Protein AF-A0A1Y4CT08-F1 (afdb_monomer)

Nearest PDB structures (foldseek):
  6r0y-assembly1_T  TM=4.464E-01  e=2.582E+00  Thermus thermophilus HB8

Sequence (104 aa):
MSFFDILKVQKEGLEGLASVGTIGLHMVSGPLVGVVIGYFLDRWLETSPWFKLIFLFIGIGAGFLNVYMDSKILIARMNRDRKLSRSNEAVPEEEQTSHHADPK

Secondary structure (DSSP, 8-state):
--HHHHHHHHHHHHHHHHHHHHHHHHHHHHHHHHHHHHHHHHHHH--TTHHHHHHHHHHHHHHHHHHHHHHHHHHHHHHHHHHHHHHHHSS-THHHHTT-----

Mean predicted aligned error: 14.62 Å

pLDDT: mean 75.08, std 9.56, range [48.28, 90.5]

Radius of gyration: 27.39 Å; Cα contacts (8 Å, |Δi|>4): 44; chains: 1; bounding box: 65×45×66 Å

Solvent-accessible surface area (backbone atoms only — not comparable to full-atom values): 5804 Å² total; per-residue (Å²): 134,59,76,68,58,62,58,52,57,48,51,62,52,46,53,54,49,49,54,54,48,51,56,51,44,64,54,45,48,39,32,50,52,23,39,54,52,15,49,55,50,27,69,73,66,68,46,71,71,56,47,31,52,54,27,35,54,49,9,46,51,48,21,52,51,51,54,52,50,57,52,48,58,53,57,58,46,63,56,50,54,55,50,51,56,49,54,64,66,69,54,68,76,69,79,71,60,72,83,73,72,82,90,134

Structure (mmCIF, N/CA/C/O backbone):
data_AF-A0A1Y4CT08-F1
#
_entry.id   AF-A0A1Y4CT08-F1
#
loop_
_atom_site.group_PDB
_atom_site.id
_atom_site.type_symbol
_atom_site.label_atom_id
_atom_site.label_alt_id
_atom_site.label_comp_id
_atom_site.label_asym_id
_atom_site.label_entity_id
_atom_site.label_seq_id
_atom_site.pdbx_PDB_ins_code
_atom_site.Cartn_x
_atom_site.Cartn_y
_atom_site.Cartn_z
_atom_site.occupancy
_atom_site.B_iso_or_equiv
_atom_site.auth_seq_id
_atom_site.auth_comp_id
_atom_site.auth_asym_id
_atom_site.auth_atom_id
_atom_site.pdbx_PDB_model_num
ATOM 1 N N . MET A 1 1 ? -10.621 13.614 -39.865 1.00 59.50 1 MET A N 1
ATOM 2 C CA . MET A 1 1 ? -10.200 12.702 -38.781 1.00 59.50 1 MET A CA 1
ATOM 3 C C . MET A 1 1 ? -11.383 11.821 -38.440 1.00 59.50 1 MET A C 1
ATOM 5 O O . MET A 1 1 ? -12.463 12.366 -38.233 1.00 59.50 1 MET A O 1
ATOM 9 N N . SER A 1 2 ? -11.224 10.498 -38.501 1.00 75.00 2 SER A N 1
ATOM 10 C CA . SER A 1 2 ? -12.325 9.567 -38.253 1.00 75.00 2 SER A CA 1
ATOM 11 C C . SER A 1 2 ? -12.633 9.536 -36.758 1.00 75.00 2 SER A C 1
ATOM 13 O O . SER A 1 2 ? -11.721 9.491 -35.938 1.00 75.00 2 SER A O 1
ATOM 15 N N . PHE A 1 3 ? -13.914 9.528 -36.384 1.00 71.56 3 PHE A N 1
ATOM 16 C CA . PHE A 1 3 ? -14.346 9.344 -34.990 1.00 71.56 3 PHE A CA 1
ATOM 17 C C . PHE A 1 3 ? -13.741 8.072 -34.366 1.00 71.56 3 PHE A C 1
ATOM 19 O O . PHE A 1 3 ? -13.416 8.032 -33.180 1.00 71.56 3 PHE A O 1
ATOM 26 N N . PHE A 1 4 ? -13.506 7.054 -35.197 1.00 72.75 4 PHE A N 1
ATOM 27 C CA . PHE A 1 4 ? -12.873 5.803 -34.797 1.00 72.75 4 PHE A CA 1
ATOM 28 C C . PHE A 1 4 ? -11.370 5.932 -34.486 1.00 72.75 4 PHE A C 1
ATOM 30 O O . PHE A 1 4 ? -10.864 5.134 -33.698 1.00 72.75 4 PHE A O 1
ATOM 37 N N . ASP A 1 5 ? -10.672 6.950 -35.005 1.00 68.62 5 ASP A N 1
ATOM 38 C CA . ASP A 1 5 ? -9.254 7.198 -34.690 1.00 68.62 5 ASP A CA 1
ATOM 39 C C . ASP A 1 5 ? -9.092 7.730 -33.253 1.00 68.62 5 ASP A C 1
ATOM 41 O O . ASP A 1 5 ? -8.159 7.359 -32.543 1.00 68.62 5 ASP A O 1
ATOM 45 N N . ILE A 1 6 ? -10.059 8.523 -32.777 1.00 65.94 6 ILE A N 1
ATOM 46 C CA . ILE A 1 6 ? -10.078 9.099 -31.419 1.00 65.94 6 ILE A CA 1
ATOM 47 C C . ILE A 1 6 ? -10.318 8.007 -30.360 1.00 65.94 6 ILE A C 1
ATOM 49 O O . ILE A 1 6 ? -9.723 8.030 -29.283 1.00 65.94 6 ILE A O 1
ATOM 53 N N . LEU A 1 7 ? -11.150 7.006 -30.671 1.00 68.75 7 LEU A N 1
ATOM 54 C CA . LEU A 1 7 ? -11.424 5.881 -29.768 1.00 68.75 7 LEU A CA 1
ATOM 55 C C . LEU A 1 7 ? -10.248 4.899 -29.646 1.00 68.75 7 LEU A C 1
ATOM 57 O O . LEU A 1 7 ? -10.111 4.237 -28.618 1.00 68.75 7 LEU A O 1
ATOM 61 N N . LYS A 1 8 ? -9.394 4.792 -30.671 1.00 61.88 8 LYS A N 1
ATOM 62 C CA . LYS A 1 8 ? -8.236 3.887 -30.656 1.00 61.88 8 LYS A CA 1
ATOM 63 C C . LYS A 1 8 ? -7.090 4.442 -29.802 1.00 61.88 8 LYS A C 1
ATOM 65 O O . LYS A 1 8 ? -6.510 3.690 -29.026 1.00 61.88 8 LYS A O 1
ATOM 70 N N . VAL A 1 9 ? -6.878 5.762 -29.843 1.00 65.56 9 VAL A N 1
ATOM 71 C CA . VAL A 1 9 ? -5.940 6.494 -28.966 1.00 65.56 9 VAL A CA 1
ATOM 72 C C . VAL A 1 9 ? -6.282 6.317 -27.478 1.00 65.56 9 VAL A C 1
ATOM 74 O O . VAL A 1 9 ? -5.390 6.185 -26.645 1.00 65.56 9 VAL A O 1
ATOM 77 N N . GLN A 1 10 ? -7.572 6.231 -27.131 1.00 64.69 10 GLN A N 1
ATOM 78 C CA . GLN A 1 10 ? -8.001 5.985 -25.749 1.00 64.69 10 GLN A CA 1
ATOM 79 C C . GLN A 1 10 ? -7.631 4.589 -25.238 1.00 64.69 10 GLN A C 1
ATOM 81 O O . GLN A 1 10 ? -7.368 4.460 -24.049 1.00 64.69 10 GLN A O 1
ATOM 86 N N . LYS A 1 11 ? -7.595 3.546 -26.082 1.00 64.06 11 LYS A N 1
ATOM 87 C CA . LYS A 1 11 ? -7.261 2.180 -25.633 1.00 64.06 11 LYS A CA 1
ATOM 88 C C . LYS A 1 11 ? -5.803 2.049 -25.194 1.00 64.06 11 LYS A C 1
ATOM 90 O O . LYS A 1 11 ? -5.553 1.448 -24.158 1.00 64.06 11 LYS A O 1
ATOM 95 N N . GLU A 1 12 ? -4.876 2.671 -25.917 1.00 67.94 12 GLU A N 1
ATOM 96 C CA . GLU A 1 12 ? -3.454 2.697 -25.541 1.00 67.94 12 GLU A CA 1
ATOM 97 C C . GLU A 1 12 ? -3.235 3.493 -24.243 1.00 67.94 12 GLU A C 1
ATOM 99 O O . GLU A 1 12 ? -2.502 3.059 -23.352 1.00 67.94 12 GLU A O 1
ATOM 104 N N . GLY A 1 13 ? -3.951 4.613 -24.072 1.00 73.94 13 GLY A N 1
ATOM 105 C CA . GLY A 1 13 ? -3.983 5.339 -22.799 1.00 73.94 13 GLY A CA 1
ATOM 106 C C . GLY A 1 13 ? -4.586 4.511 -21.656 1.00 73.94 13 GLY A C 1
ATOM 107 O O . GLY A 1 13 ? -4.083 4.545 -20.534 1.00 73.94 13 GLY A O 1
ATOM 108 N N . LEU A 1 14 ? -5.633 3.727 -21.933 1.00 81.31 14 LEU A N 1
ATO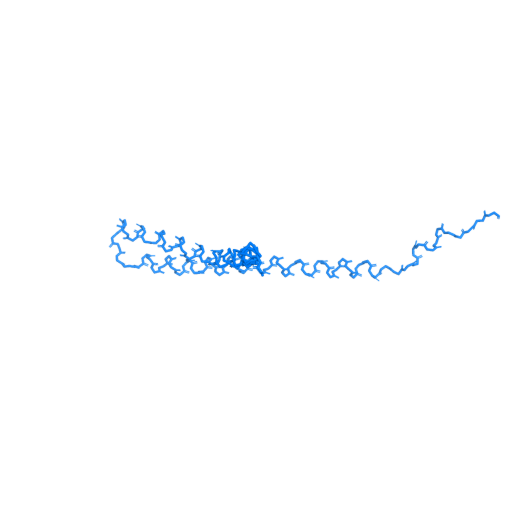M 109 C CA . LEU A 1 14 ? -6.318 2.893 -20.943 1.00 81.31 14 LEU A CA 1
ATOM 110 C C . LEU A 1 14 ? -5.452 1.727 -20.460 1.00 81.31 14 LEU A C 1
ATOM 112 O O . LEU A 1 14 ? -5.504 1.397 -19.281 1.00 81.31 14 LEU A O 1
ATOM 116 N N . GLU A 1 15 ? -4.651 1.120 -21.337 1.00 81.06 15 GLU A N 1
ATOM 117 C CA . GLU A 1 15 ? -3.725 0.040 -20.974 1.00 81.06 15 GLU A CA 1
ATOM 118 C C . GLU A 1 15 ? -2.625 0.540 -20.027 1.00 81.06 15 GLU A C 1
ATOM 120 O O . GLU A 1 15 ? -2.360 -0.085 -18.995 1.00 81.06 15 GLU A O 1
ATOM 125 N N . GLY A 1 16 ? -2.052 1.717 -20.303 1.00 81.56 16 GLY A N 1
ATOM 126 C CA . GLY A 1 16 ? -1.099 2.368 -19.400 1.00 81.56 16 GLY A CA 1
ATOM 127 C C . GLY A 1 16 ? -1.725 2.735 -18.049 1.00 81.56 16 GLY A C 1
ATOM 128 O O . GLY A 1 16 ? -1.150 2.453 -16.995 1.00 81.56 16 GLY A O 1
ATOM 129 N N . LEU A 1 17 ? -2.938 3.297 -18.063 1.00 86.62 17 LEU A N 1
ATOM 130 C CA . LEU A 1 17 ? -3.691 3.628 -16.848 1.00 86.62 17 LEU A CA 1
ATOM 131 C C . LEU A 1 17 ? -4.065 2.382 -16.035 1.00 86.62 17 LEU A C 1
ATOM 133 O O . LEU A 1 17 ? -3.957 2.400 -14.810 1.00 86.62 17 LEU A O 1
ATOM 137 N N . ALA A 1 18 ? -4.457 1.292 -16.697 1.00 87.31 18 ALA A N 1
ATOM 138 C CA . ALA A 1 18 ? -4.759 0.021 -16.050 1.00 87.31 18 ALA A CA 1
ATOM 139 C C . ALA A 1 18 ? -3.508 -0.564 -15.385 1.00 87.31 18 ALA A C 1
ATOM 141 O O . ALA A 1 18 ? -3.563 -0.969 -14.224 1.00 87.31 18 ALA A O 1
ATOM 142 N N . SER A 1 19 ? -2.360 -0.537 -16.067 1.00 85.56 19 SER A N 1
ATOM 143 C CA . SER A 1 19 ? -1.091 -1.005 -15.501 1.00 85.56 19 SER A CA 1
ATOM 144 C C . SER A 1 19 ? -0.695 -0.210 -14.252 1.00 85.56 19 SER A C 1
ATOM 146 O O . SER A 1 19 ? -0.408 -0.796 -13.208 1.00 85.56 19 SER A O 1
ATOM 148 N N . VAL A 1 20 ? -0.725 1.125 -14.318 1.00 87.94 20 VAL A N 1
ATOM 149 C CA . VAL A 1 20 ? -0.390 1.990 -13.171 1.00 87.94 20 VAL A CA 1
ATOM 150 C C . VAL A 1 20 ? -1.398 1.816 -12.031 1.00 87.94 20 VAL A C 1
ATOM 152 O O . VAL A 1 20 ? -1.010 1.725 -10.865 1.00 87.94 20 VAL A O 1
ATOM 155 N N . GLY A 1 21 ? -2.687 1.696 -12.354 1.00 90.50 21 GLY A N 1
ATOM 156 C CA . GLY A 1 21 ? -3.741 1.441 -11.374 1.00 90.50 21 GLY A CA 1
ATOM 157 C C . GLY A 1 21 ? -3.562 0.108 -10.645 1.00 90.50 21 GLY A C 1
ATOM 158 O O . GLY A 1 21 ? -3.767 0.039 -9.435 1.00 90.50 21 GLY A O 1
ATOM 159 N N . THR A 1 22 ? -3.107 -0.932 -11.346 1.00 87.25 22 THR A N 1
ATOM 160 C CA . THR A 1 22 ? -2.858 -2.259 -10.758 1.00 87.25 22 THR A CA 1
ATOM 161 C C . THR A 1 22 ? -1.701 -2.219 -9.755 1.00 87.25 22 THR A C 1
ATOM 163 O O . THR A 1 22 ? -1.795 -2.797 -8.673 1.00 87.25 22 THR A O 1
ATOM 166 N N . ILE A 1 23 ? -0.641 -1.464 -10.062 1.00 83.50 23 ILE A N 1
ATOM 167 C CA . ILE A 1 23 ? 0.486 -1.232 -9.144 1.00 83.50 23 ILE A CA 1
ATOM 168 C C . ILE A 1 23 ? 0.016 -0.472 -7.892 1.00 83.50 23 ILE A C 1
ATOM 170 O O . ILE A 1 23 ? 0.351 -0.852 -6.769 1.00 83.50 23 ILE A O 1
ATOM 174 N N . GLY A 1 24 ? -0.817 0.561 -8.065 1.00 85.06 24 GLY A N 1
ATOM 175 C CA . GLY A 1 24 ? -1.432 1.275 -6.943 1.00 85.06 24 GLY A CA 1
ATOM 176 C C . GLY A 1 24 ? -2.312 0.366 -6.076 1.00 85.06 24 GLY A C 1
ATOM 177 O O . GLY A 1 24 ? -2.232 0.405 -4.849 1.00 85.06 24 GLY A O 1
ATOM 178 N N . LEU A 1 25 ? -3.098 -0.513 -6.702 1.00 89.19 25 LEU A N 1
ATOM 179 C CA . LEU A 1 25 ? -3.935 -1.501 -6.017 1.00 89.19 25 LEU A CA 1
ATOM 180 C C . LEU A 1 25 ? -3.112 -2.499 -5.199 1.00 89.19 25 LEU A C 1
ATOM 182 O O . LEU A 1 25 ? -3.485 -2.785 -4.063 1.00 89.19 25 LEU A O 1
ATOM 186 N N . HIS A 1 26 ? -1.982 -2.987 -5.715 1.00 81.62 26 HIS A N 1
ATOM 187 C CA . HIS A 1 26 ? -1.072 -3.840 -4.943 1.00 81.62 26 HIS A CA 1
ATOM 188 C C . HIS A 1 26 ? -0.618 -3.150 -3.652 1.00 81.62 26 HIS A C 1
ATOM 190 O O . HIS A 1 26 ? -0.644 -3.764 -2.584 1.00 81.62 26 HIS A O 1
ATOM 196 N N . MET A 1 27 ? -0.291 -1.859 -3.731 1.00 79.75 27 MET A N 1
ATOM 197 C CA . MET A 1 27 ? 0.170 -1.076 -2.587 1.00 79.75 27 MET A CA 1
ATOM 198 C C . MET A 1 27 ? -0.936 -0.822 -1.546 1.00 79.75 27 MET A C 1
ATOM 200 O O . MET A 1 27 ? -0.677 -0.832 -0.343 1.00 79.75 27 MET A O 1
ATOM 204 N N . VAL A 1 28 ? -2.177 -0.623 -2.001 1.00 85.62 28 VAL A N 1
ATOM 205 C CA . VAL A 1 28 ? -3.333 -0.305 -1.141 1.00 85.62 28 VAL A CA 1
ATOM 206 C C . VAL A 1 28 ? -4.039 -1.560 -0.606 1.00 85.62 28 VAL A C 1
ATOM 208 O O . VAL A 1 28 ? -4.673 -1.498 0.446 1.00 85.62 28 VAL A O 1
ATOM 211 N N . SER A 1 29 ? -3.902 -2.711 -1.271 1.00 86.19 29 SER A N 1
ATOM 212 C CA . SER A 1 29 ? -4.602 -3.955 -0.915 1.00 86.19 29 SER A CA 1
ATOM 213 C C . SER A 1 29 ? -4.326 -4.430 0.521 1.00 86.19 29 SER A C 1
ATOM 215 O O . SER A 1 29 ? -5.264 -4.777 1.236 1.00 86.19 29 SER A O 1
ATOM 217 N N . GLY A 1 30 ? -3.072 -4.384 0.983 1.00 83.25 30 GLY A N 1
ATOM 218 C CA . GLY A 1 30 ? -2.681 -4.805 2.337 1.00 83.25 30 GLY A CA 1
ATOM 219 C C . GLY A 1 30 ? -3.310 -3.955 3.452 1.00 83.25 30 GLY A C 1
ATOM 220 O O . GLY A 1 30 ? -4.009 -4.504 4.310 1.00 83.25 30 GLY A O 1
ATOM 221 N N . PRO A 1 31 ? -3.131 -2.619 3.435 1.00 85.00 31 PRO A N 1
ATOM 222 C CA . PRO A 1 31 ? -3.797 -1.722 4.376 1.00 85.00 31 PRO A CA 1
ATOM 223 C C . PRO A 1 31 ? -5.325 -1.836 4.334 1.00 85.00 31 PRO A C 1
ATOM 225 O O . PRO A 1 31 ? -5.961 -1.850 5.386 1.00 85.00 31 PRO A O 1
ATOM 228 N N . LEU A 1 32 ? -5.913 -1.969 3.138 1.00 88.62 32 LEU A N 1
ATOM 229 C CA . LEU A 1 32 ? -7.359 -2.107 2.965 1.00 88.62 32 LEU A CA 1
ATOM 230 C C . LEU A 1 32 ? -7.891 -3.357 3.680 1.00 88.62 32 LEU A C 1
ATOM 232 O O . LEU A 1 32 ? -8.843 -3.263 4.451 1.00 88.62 32 LEU A O 1
ATOM 236 N N . VAL A 1 33 ? -7.244 -4.510 3.484 1.00 87.44 33 VAL A N 1
ATOM 237 C CA . VAL A 1 33 ? -7.616 -5.766 4.154 1.00 87.44 33 VAL A CA 1
ATOM 238 C C . VAL A 1 33 ? -7.445 -5.651 5.672 1.00 87.44 33 VAL A C 1
ATOM 240 O O . VAL A 1 33 ? -8.336 -6.060 6.416 1.00 87.44 33 VAL A O 1
ATOM 243 N N . GLY A 1 34 ? -6.356 -5.036 6.147 1.00 85.25 34 GLY A N 1
ATOM 244 C CA . GLY A 1 34 ? -6.130 -4.801 7.577 1.00 85.25 34 GLY A CA 1
ATOM 245 C C . GLY A 1 34 ? -7.229 -3.954 8.227 1.00 85.25 34 GLY A C 1
ATOM 246 O O . GLY A 1 34 ? -7.732 -4.308 9.292 1.00 85.25 34 GLY A O 1
ATOM 247 N N . VAL A 1 35 ? -7.665 -2.882 7.560 1.00 84.00 35 VAL A N 1
ATOM 248 C CA . VAL A 1 35 ? -8.756 -2.017 8.040 1.00 84.00 35 VAL A CA 1
ATOM 249 C C . VAL A 1 35 ? -10.102 -2.738 8.020 1.00 84.00 35 VAL A C 1
ATOM 251 O O . VAL A 1 35 ? -10.857 -2.622 8.983 1.00 84.00 35 VAL A O 1
ATOM 254 N N . VAL A 1 36 ? -10.405 -3.501 6.965 1.00 88.50 36 VAL A N 1
ATOM 255 C CA . VAL A 1 36 ? -11.658 -4.271 6.863 1.00 88.50 36 VAL A CA 1
ATOM 256 C C . VAL A 1 36 ? -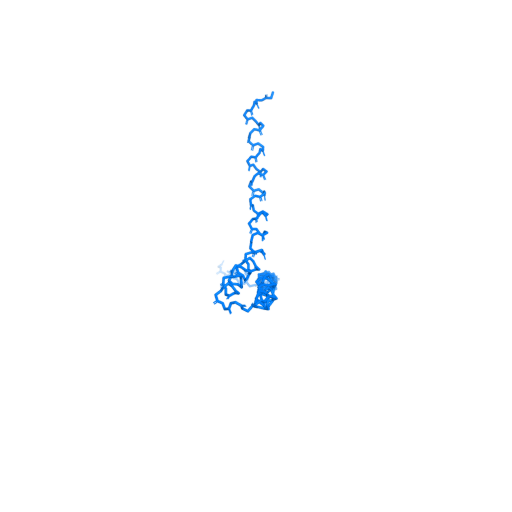11.751 -5.308 7.983 1.00 88.50 36 VAL A C 1
ATOM 258 O O . VAL A 1 36 ? -12.769 -5.372 8.674 1.00 88.50 36 VAL A O 1
ATOM 261 N N . ILE A 1 37 ? -10.679 -6.073 8.214 1.00 86.06 37 ILE A N 1
ATOM 262 C CA . ILE A 1 37 ? -10.619 -7.061 9.300 1.00 86.06 37 ILE A CA 1
ATOM 263 C C . ILE A 1 37 ? -10.707 -6.361 10.660 1.00 86.06 37 ILE A C 1
ATOM 265 O O . ILE A 1 37 ? -11.516 -6.755 11.499 1.00 86.06 37 ILE A O 1
ATOM 269 N N . GLY A 1 38 ? -9.933 -5.290 10.863 1.00 83.44 38 GLY A N 1
ATOM 270 C CA . GLY A 1 38 ? -9.945 -4.512 12.100 1.00 83.44 38 GLY A CA 1
ATOM 271 C C . GLY A 1 38 ? -11.325 -3.938 12.420 1.00 83.44 38 GLY A C 1
ATOM 272 O O . GLY A 1 38 ? -11.750 -3.984 13.569 1.00 83.44 38 GLY A O 1
ATOM 273 N N . TYR A 1 39 ? -12.062 -3.458 11.415 1.00 82.00 39 TYR A N 1
ATOM 274 C CA . TYR A 1 39 ? -13.427 -2.954 11.578 1.00 82.00 39 TYR A CA 1
ATOM 275 C C . TYR A 1 39 ? -14.409 -4.051 11.998 1.00 82.00 39 TYR A C 1
ATOM 277 O O . TYR A 1 39 ? -15.227 -3.830 12.893 1.00 82.00 39 TYR A O 1
ATOM 285 N N . PHE A 1 40 ? -14.323 -5.230 11.379 1.00 84.50 40 PHE A N 1
ATOM 286 C CA . PHE A 1 40 ? -15.206 -6.351 11.699 1.00 84.50 40 PHE A CA 1
ATOM 287 C C . PHE A 1 40 ? -14.966 -6.869 13.124 1.00 84.50 40 PHE A C 1
ATOM 289 O O . PHE A 1 40 ? -15.917 -7.141 13.854 1.00 84.50 40 PHE A O 1
ATOM 296 N N . LEU A 1 41 ? -13.698 -6.929 13.543 1.00 81.50 41 LEU A N 1
ATOM 297 C CA . LEU A 1 41 ? -13.307 -7.345 14.890 1.00 81.50 41 LEU A CA 1
ATOM 298 C C . LEU A 1 41 ? -13.758 -6.338 15.958 1.00 81.50 41 LEU A C 1
ATOM 300 O O . LEU A 1 41 ? -14.320 -6.732 16.974 1.00 81.50 41 LEU A O 1
ATOM 304 N N . ASP A 1 42 ? -13.588 -5.040 15.701 1.00 77.94 42 ASP A N 1
ATOM 305 C CA . ASP A 1 42 ? -14.023 -3.962 16.603 1.00 77.94 42 ASP A CA 1
ATOM 306 C C . ASP A 1 42 ? -15.549 -3.968 16.803 1.00 77.94 42 ASP A C 1
ATOM 308 O O . ASP A 1 42 ? -16.043 -3.727 17.903 1.00 77.94 42 ASP A O 1
ATOM 312 N N . ARG A 1 43 ? -16.307 -4.311 15.748 1.00 77.88 43 ARG A N 1
ATOM 313 C CA . ARG A 1 43 ? -17.769 -4.473 15.804 1.00 77.88 43 ARG A CA 1
ATOM 314 C C . ARG A 1 43 ? -18.187 -5.691 16.629 1.00 77.88 43 ARG A C 1
ATOM 316 O O . ARG A 1 43 ? -19.251 -5.653 17.236 1.00 77.88 43 ARG A O 1
ATOM 323 N N . TRP A 1 44 ? -17.384 -6.754 16.618 1.00 79.31 44 TRP A N 1
ATOM 324 C CA . TRP A 1 44 ? -17.707 -8.011 17.292 1.00 79.31 44 TRP A CA 1
ATOM 325 C C . TRP A 1 44 ? -17.316 -8.014 18.774 1.00 79.31 44 TRP A C 1
ATOM 327 O O . TRP A 1 44 ? -18.014 -8.623 19.577 1.00 79.31 44 TRP A O 1
ATOM 337 N N . LEU A 1 45 ? -16.239 -7.311 19.145 1.00 75.69 45 LEU A N 1
ATOM 338 C CA . LEU A 1 45 ? -15.763 -7.225 20.530 1.00 75.69 45 LEU A CA 1
ATOM 339 C C . LEU A 1 45 ? -16.289 -6.011 21.315 1.00 75.69 45 LEU A C 1
ATOM 341 O O . LEU A 1 45 ? -16.007 -5.921 22.506 1.00 75.69 45 LEU A O 1
ATOM 345 N N . GLU A 1 46 ? -16.986 -5.060 20.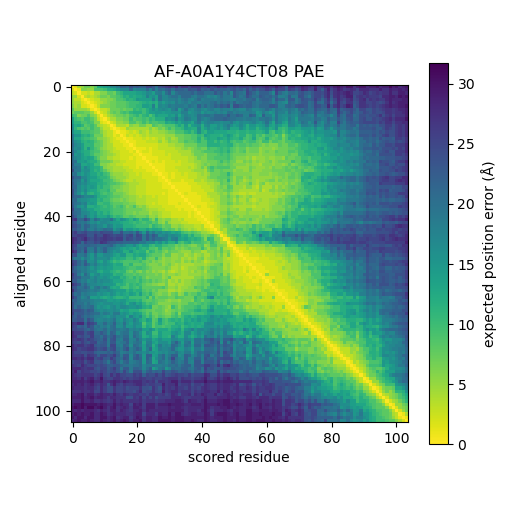676 1.00 69.12 46 GLU A N 1
ATOM 346 C CA . GLU A 1 46 ? -17.419 -3.772 21.272 1.00 69.12 46 GLU A CA 1
ATOM 347 C C . GLU A 1 46 ? -16.294 -2.967 21.959 1.00 69.12 46 GLU A C 1
ATOM 349 O O . GLU A 1 46 ? -16.528 -1.943 22.606 1.00 69.12 46 GLU A O 1
ATOM 354 N N . THR A 1 47 ? -15.038 -3.373 21.775 1.00 63.75 47 THR A N 1
ATOM 355 C CA . THR A 1 47 ? -13.860 -2.634 22.202 1.00 63.75 47 THR A CA 1
ATOM 356 C C . THR A 1 47 ? -13.718 -1.442 21.272 1.00 63.75 47 THR A C 1
ATOM 358 O O . THR A 1 47 ? -13.153 -1.565 20.195 1.00 63.75 47 THR A O 1
ATOM 361 N N . SER A 1 48 ? -14.270 -0.298 21.670 1.00 58.53 48 SER A N 1
ATOM 362 C CA . SER A 1 48 ? -14.087 1.003 21.009 1.00 58.53 48 SER A CA 1
ATOM 363 C C . SER A 1 48 ? -12.610 1.226 20.616 1.00 58.53 48 SER A C 1
ATOM 365 O O . SER A 1 48 ? -11.735 0.715 21.307 1.00 58.53 48 SER A O 1
ATOM 367 N N . PRO A 1 49 ? -12.285 2.083 19.630 1.00 72.31 49 PRO A N 1
ATOM 368 C CA . PRO A 1 49 ? -11.607 1.808 18.346 1.00 72.31 49 PRO A CA 1
ATOM 369 C C . PRO A 1 49 ? -10.140 1.297 18.394 1.00 72.31 49 PRO A C 1
ATOM 371 O O . PRO A 1 49 ? -9.370 1.506 17.451 1.00 72.31 49 PRO A O 1
ATOM 374 N N . TRP A 1 50 ? -9.711 0.660 19.480 1.00 77.19 50 TRP A N 1
ATOM 375 C CA . TRP A 1 50 ? -8.334 0.227 19.717 1.00 77.19 50 TRP A CA 1
ATOM 376 C C . TRP A 1 50 ? -7.886 -0.870 18.750 1.00 77.19 50 TRP A C 1
ATOM 378 O O . TRP A 1 50 ? -6.760 -0.828 18.249 1.00 77.19 50 TRP A O 1
ATOM 388 N N . PHE A 1 51 ? -8.767 -1.820 18.425 1.00 75.44 51 PHE A N 1
ATOM 389 C CA . PHE A 1 51 ? -8.424 -2.912 17.514 1.00 75.44 51 PHE A CA 1
ATOM 390 C C . PHE A 1 51 ? -8.266 -2.424 16.078 1.00 75.44 51 PHE A C 1
ATOM 392 O O . PHE A 1 51 ? -7.301 -2.805 15.418 1.00 75.44 51 PHE A O 1
ATOM 399 N N . LYS A 1 52 ? -9.134 -1.510 15.624 1.00 77.88 52 LYS A N 1
ATOM 400 C CA . LYS A 1 52 ? -8.959 -0.814 14.338 1.00 77.88 52 LYS A CA 1
ATOM 401 C C . LYS A 1 52 ? -7.608 -0.114 14.243 1.00 77.88 52 LYS A C 1
ATOM 403 O O . LYS A 1 52 ? -6.982 -0.184 13.194 1.00 77.88 52 LYS A O 1
ATOM 408 N N . LEU A 1 53 ? -7.150 0.535 15.315 1.00 83.19 53 LEU A N 1
ATOM 409 C CA . LEU A 1 53 ? -5.885 1.269 15.308 1.00 83.19 53 LEU A CA 1
ATOM 410 C C . LEU A 1 53 ? -4.678 0.324 15.213 1.00 83.19 53 LEU A C 1
ATOM 412 O O . LEU A 1 53 ? -3.798 0.532 14.383 1.00 83.19 53 LEU A O 1
ATOM 416 N N . ILE A 1 54 ? -4.665 -0.754 16.001 1.00 86.00 54 ILE A N 1
ATOM 417 C CA . ILE A 1 54 ? -3.601 -1.769 15.953 1.00 86.00 54 ILE A CA 1
ATOM 418 C C . ILE A 1 54 ? -3.574 -2.454 14.580 1.00 86.00 54 ILE A C 1
ATOM 420 O O . ILE A 1 54 ? -2.517 -2.543 13.955 1.00 86.00 54 ILE A O 1
ATOM 424 N N . PHE A 1 55 ? -4.731 -2.885 14.071 1.00 81.69 55 PHE A N 1
ATOM 425 C CA . PHE A 1 55 ? -4.826 -3.513 12.751 1.00 81.69 55 PHE A CA 1
ATOM 426 C C . PHE A 1 55 ? -4.510 -2.552 11.604 1.00 81.69 55 PHE A C 1
ATOM 428 O O . PHE A 1 55 ? -3.992 -2.990 10.580 1.00 81.69 55 PHE A O 1
ATOM 435 N N . LEU A 1 56 ? -4.757 -1.251 11.773 1.00 83.25 56 LEU A N 1
ATOM 436 C CA . LEU A 1 56 ? -4.334 -0.228 10.822 1.00 83.25 56 LEU A CA 1
ATOM 437 C C . LEU A 1 56 ? -2.806 -0.158 10.747 1.00 83.25 56 LEU A C 1
ATOM 439 O O . LEU A 1 56 ? -2.259 -0.227 9.651 1.00 83.25 56 LEU A O 1
ATOM 443 N N . PHE A 1 57 ? -2.102 -0.084 11.882 1.00 87.69 57 PHE A N 1
ATOM 444 C CA . PHE A 1 57 ? -0.633 -0.082 11.8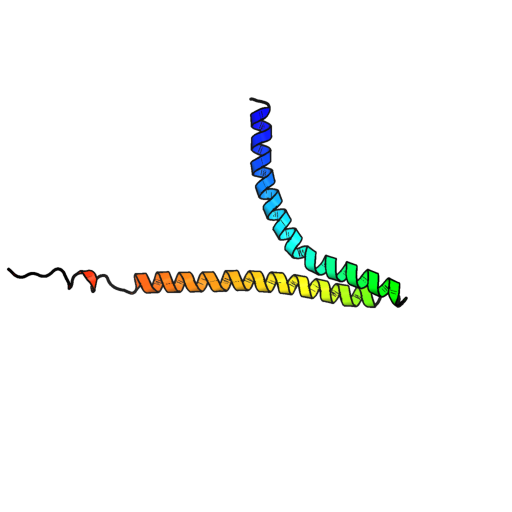87 1.00 87.69 57 PHE A CA 1
ATOM 445 C C . PHE A 1 57 ? -0.048 -1.384 11.335 1.00 87.69 57 PHE A C 1
ATOM 447 O O . PHE A 1 57 ? 0.911 -1.342 10.564 1.00 87.69 57 PHE A O 1
ATOM 454 N N . ILE A 1 58 ? -0.651 -2.531 11.664 1.00 86.56 58 ILE A N 1
ATOM 455 C CA . ILE A 1 58 ? -0.263 -3.828 11.096 1.00 86.56 58 ILE A CA 1
ATOM 456 C C . ILE A 1 58 ? -0.506 -3.852 9.582 1.00 86.56 58 ILE A C 1
ATOM 458 O O . ILE A 1 58 ? 0.373 -4.275 8.838 1.00 86.56 58 ILE A O 1
ATOM 462 N N . GLY A 1 59 ? -1.653 -3.361 9.106 1.00 83.75 59 GLY A N 1
ATOM 463 C CA . GLY A 1 59 ? -1.984 -3.287 7.682 1.00 83.75 59 GLY A CA 1
ATOM 464 C C . GLY A 1 59 ? -1.045 -2.361 6.906 1.00 83.75 59 GLY A C 1
ATOM 465 O O . GLY A 1 59 ? -0.588 -2.716 5.821 1.00 83.75 59 GLY A O 1
ATOM 466 N N . ILE A 1 60 ? -0.690 -1.212 7.487 1.00 82.81 60 ILE A N 1
ATOM 467 C CA . ILE A 1 60 ? 0.325 -0.296 6.951 1.00 82.81 60 ILE A CA 1
ATOM 468 C C . ILE A 1 60 ? 1.685 -1.005 6.880 1.00 82.81 60 ILE A C 1
ATOM 470 O O . ILE A 1 60 ? 2.319 -1.010 5.825 1.00 82.81 60 ILE A O 1
ATOM 474 N N . GLY A 1 61 ? 2.113 -1.659 7.964 1.00 85.88 61 GLY A N 1
ATOM 475 C CA . GLY A 1 61 ? 3.365 -2.418 8.010 1.00 85.88 61 GLY A CA 1
ATOM 476 C C . GLY A 1 61 ? 3.415 -3.556 6.986 1.00 85.88 61 GLY A C 1
ATOM 477 O O . GLY A 1 61 ? 4.422 -3.723 6.301 1.00 85.88 61 GLY A O 1
ATOM 478 N N . ALA A 1 62 ? 2.316 -4.292 6.819 1.00 82.56 62 ALA A N 1
ATOM 479 C CA . ALA A 1 62 ? 2.179 -5.341 5.812 1.00 82.56 62 ALA A CA 1
ATOM 480 C C . ALA A 1 62 ? 2.261 -4.780 4.382 1.00 82.56 62 ALA A C 1
ATOM 482 O O . ALA A 1 62 ? 2.934 -5.368 3.536 1.00 82.56 62 ALA A O 1
ATOM 483 N N . GLY A 1 63 ? 1.648 -3.619 4.122 1.00 77.25 63 GLY A N 1
ATOM 484 C CA . GLY A 1 63 ? 1.763 -2.915 2.842 1.00 77.25 63 GLY A CA 1
ATOM 485 C C . GLY A 1 63 ? 3.211 -2.545 2.505 1.00 77.25 63 GLY A C 1
ATOM 486 O O . GLY A 1 63 ? 3.692 -2.853 1.415 1.00 77.25 63 GLY A O 1
ATOM 487 N N . PHE A 1 64 ? 3.943 -1.964 3.462 1.00 82.44 64 PHE A N 1
ATOM 488 C CA . PHE A 1 64 ? 5.368 -1.656 3.288 1.00 82.44 64 PHE A CA 1
ATOM 489 C C . PHE A 1 64 ? 6.223 -2.910 3.086 1.00 82.44 64 PHE A C 1
ATOM 491 O O . PHE A 1 64 ? 7.129 -2.903 2.253 1.00 82.44 64 PHE A O 1
ATOM 498 N N . LEU A 1 65 ? 5.934 -3.995 3.811 1.00 79.25 65 LEU A N 1
ATOM 499 C CA . LEU A 1 65 ? 6.676 -5.247 3.684 1.00 79.25 65 LEU A CA 1
ATOM 500 C C . LEU A 1 65 ? 6.491 -5.885 2.298 1.00 79.25 65 LEU A C 1
ATOM 502 O O . LEU A 1 65 ? 7.455 -6.417 1.746 1.00 79.25 65 LEU A O 1
ATOM 506 N N . ASN A 1 66 ? 5.293 -5.772 1.712 1.00 79.19 66 ASN A N 1
ATOM 507 C CA . ASN A 1 66 ? 4.999 -6.276 0.370 1.00 79.19 66 ASN A CA 1
ATOM 508 C C . ASN A 1 66 ? 5.813 -5.525 -0.703 1.00 79.19 66 ASN A C 1
ATOM 510 O O . ASN A 1 66 ? 6.523 -6.136 -1.498 1.00 79.19 66 ASN A O 1
ATOM 514 N N . VAL A 1 67 ? 5.829 -4.188 -0.639 1.00 77.81 67 VAL A N 1
ATOM 515 C CA . VAL A 1 67 ? 6.633 -3.334 -1.538 1.00 77.81 67 VAL A CA 1
ATOM 516 C C . VAL A 1 67 ? 8.135 -3.578 -1.367 1.00 77.81 67 VAL A C 1
ATOM 518 O O . VAL A 1 67 ? 8.895 -3.604 -2.341 1.00 77.81 67 VAL A O 1
ATOM 521 N N . TYR A 1 68 ? 8.587 -3.756 -0.125 1.00 79.00 68 TYR A N 1
ATOM 522 C CA . TYR A 1 68 ? 9.986 -4.043 0.171 1.00 79.00 68 TYR A CA 1
ATOM 523 C C . TYR A 1 68 ? 10.426 -5.392 -0.417 1.00 79.00 68 TYR A C 1
ATOM 525 O O . TYR A 1 68 ? 11.538 -5.503 -0.943 1.00 79.00 68 TYR A O 1
ATOM 533 N N . MET A 1 69 ? 9.552 -6.403 -0.381 1.00 77.69 69 MET A N 1
ATOM 534 C CA . MET A 1 69 ? 9.802 -7.704 -1.003 1.00 77.69 69 MET A CA 1
ATOM 535 C C . MET A 1 69 ? 9.906 -7.591 -2.530 1.00 77.69 69 MET A C 1
ATOM 537 O O . MET A 1 69 ? 10.888 -8.066 -3.108 1.00 77.69 69 MET A O 1
ATOM 541 N N . ASP A 1 70 ? 8.962 -6.8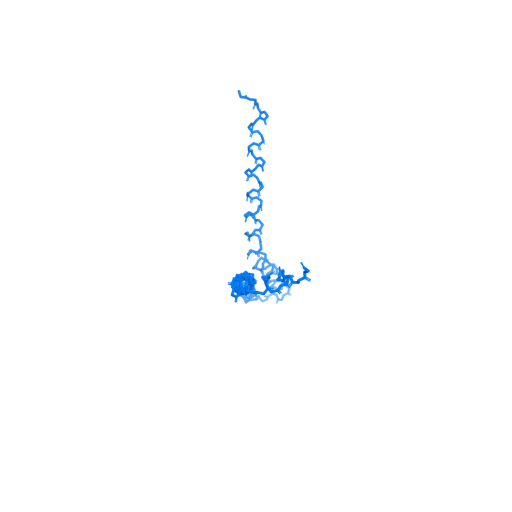94 -3.166 1.00 77.44 70 ASP A N 1
ATOM 542 C CA . ASP A 1 70 ? 8.960 -6.674 -4.619 1.00 77.44 70 ASP A CA 1
ATOM 543 C C . ASP A 1 70 ? 10.226 -5.934 -5.082 1.00 77.44 70 ASP A C 1
ATOM 545 O O . ASP A 1 70 ? 10.880 -6.318 -6.057 1.00 77.44 70 ASP A O 1
ATOM 549 N N . SER A 1 71 ? 10.650 -4.925 -4.317 1.00 78.88 71 SER A N 1
ATOM 550 C CA . SER A 1 71 ? 11.862 -4.148 -4.598 1.00 78.88 71 SER A CA 1
ATOM 551 C C . SER A 1 71 ? 13.134 -5.000 -4.505 1.00 78.88 71 SER A C 1
ATOM 553 O O . SER A 1 71 ? 14.032 -4.891 -5.344 1.00 78.88 71 SER A O 1
ATOM 555 N N . LYS A 1 72 ? 13.223 -5.900 -3.515 1.00 74.69 72 LYS A N 1
ATOM 556 C CA . LYS A 1 72 ? 14.369 -6.813 -3.374 1.00 74.69 72 LYS A CA 1
ATOM 557 C C . LYS A 1 72 ? 14.467 -7.810 -4.522 1.00 74.69 72 LYS A C 1
ATOM 559 O O . LYS A 1 72 ? 15.578 -8.092 -4.973 1.00 74.69 72 LYS A O 1
ATO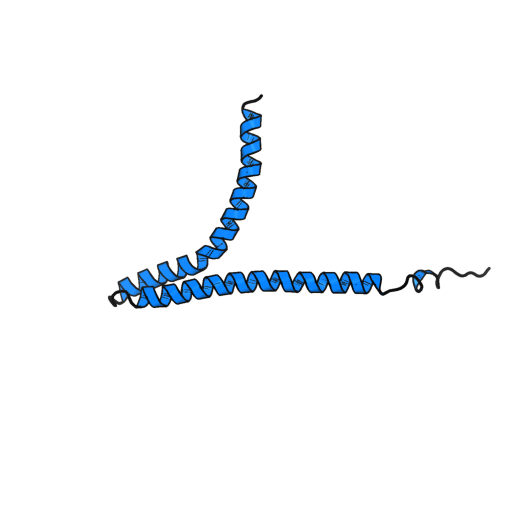M 564 N N . ILE A 1 73 ? 13.337 -8.335 -4.995 1.00 75.81 73 ILE A N 1
ATOM 565 C CA . ILE A 1 73 ? 13.299 -9.293 -6.109 1.00 75.81 73 ILE A CA 1
ATOM 566 C C . ILE A 1 73 ? 13.863 -8.657 -7.386 1.00 75.81 73 ILE A C 1
ATOM 568 O O . ILE A 1 73 ? 14.632 -9.298 -8.107 1.00 75.81 73 ILE A O 1
ATOM 572 N N . LEU A 1 74 ? 13.552 -7.384 -7.628 1.00 70.62 74 LEU A N 1
ATOM 573 C CA . LEU A 1 74 ? 14.088 -6.612 -8.749 1.00 70.62 74 LEU A CA 1
ATOM 574 C C . LEU A 1 74 ? 15.600 -6.375 -8.629 1.00 70.62 74 LEU A C 1
ATOM 576 O O . LEU A 1 74 ? 16.354 -6.655 -9.562 1.00 70.62 74 LEU A O 1
ATOM 580 N N . ILE A 1 75 ? 16.072 -5.938 -7.461 1.00 71.69 75 ILE A N 1
ATOM 581 C CA . ILE A 1 75 ? 17.496 -5.639 -7.236 1.00 71.69 75 ILE A CA 1
ATOM 582 C C . ILE A 1 75 ? 18.357 -6.914 -7.307 1.00 71.69 75 ILE A C 1
ATOM 584 O O . ILE A 1 75 ? 19.474 -6.889 -7.829 1.00 71.69 75 ILE A O 1
ATOM 588 N N . ALA A 1 76 ? 17.830 -8.052 -6.843 1.00 72.00 76 ALA A N 1
ATOM 589 C CA . ALA A 1 76 ? 18.517 -9.340 -6.906 1.00 72.00 76 ALA A CA 1
ATOM 590 C C . ALA A 1 76 ? 18.707 -9.854 -8.347 1.00 72.00 76 ALA A C 1
ATOM 592 O O . ALA A 1 76 ? 19.692 -10.546 -8.618 1.00 72.00 76 ALA A O 1
ATOM 593 N N . ARG A 1 77 ? 17.818 -9.493 -9.287 1.00 68.19 77 ARG A N 1
ATOM 594 C CA . ARG A 1 77 ? 17.947 -9.854 -10.711 1.00 68.19 77 ARG A CA 1
ATOM 595 C C . ARG A 1 77 ? 18.990 -9.005 -11.436 1.00 68.19 77 ARG A C 1
ATOM 597 O O . ARG A 1 77 ? 19.846 -9.565 -12.115 1.00 68.19 77 ARG A O 1
ATOM 604 N N . MET A 1 78 ? 19.037 -7.695 -11.173 1.00 66.94 78 MET A N 1
ATOM 605 C CA . MET A 1 78 ? 20.012 -6.797 -11.819 1.00 66.94 78 MET A CA 1
ATOM 606 C C . MET A 1 78 ? 21.484 -7.158 -11.539 1.00 66.94 78 MET A C 1
ATOM 608 O O . MET A 1 78 ? 22.369 -6.833 -12.331 1.00 66.94 78 MET A O 1
ATOM 612 N N . ASN A 1 79 ? 21.774 -7.824 -10.416 1.00 73.00 79 ASN A N 1
ATOM 613 C CA . ASN A 1 79 ? 23.129 -8.285 -10.096 1.00 73.00 79 ASN A CA 1
ATOM 614 C C . ASN A 1 79 ? 23.485 -9.639 -10.728 1.00 73.00 79 ASN A C 1
ATOM 616 O O . ASN A 1 79 ? 24.670 -9.926 -10.912 1.00 73.00 79 ASN A O 1
ATOM 620 N N . ARG A 1 80 ? 22.492 -10.474 -11.059 1.00 71.69 80 ARG A N 1
ATOM 621 C CA . ARG A 1 80 ? 22.716 -11.784 -11.686 1.00 71.69 80 ARG A CA 1
ATOM 622 C C . ARG A 1 80 ? 23.028 -11.620 -13.170 1.00 71.69 80 ARG A C 1
ATOM 624 O O . ARG A 1 80 ? 24.003 -12.201 -13.638 1.00 71.69 80 ARG A O 1
ATOM 631 N N . ASP A 1 81 ? 22.305 -10.728 -13.841 1.00 66.12 81 ASP A N 1
ATOM 632 C CA . ASP A 1 81 ? 22.518 -10.417 -15.258 1.00 66.12 81 ASP A CA 1
ATOM 633 C C . ASP A 1 81 ? 23.877 -9.743 -15.473 1.00 66.12 81 ASP A C 1
ATOM 635 O O . ASP A 1 81 ? 24.637 -10.150 -16.344 1.00 66.12 81 ASP A O 1
ATOM 639 N N . ARG A 1 82 ? 24.282 -8.825 -14.580 1.00 70.00 82 ARG A N 1
ATOM 640 C CA . ARG A 1 82 ? 25.639 -8.250 -14.611 1.00 70.00 82 ARG A CA 1
ATOM 641 C C . ARG A 1 82 ? 26.755 -9.278 -14.412 1.00 70.00 82 ARG A C 1
ATOM 643 O O . ARG A 1 82 ? 27.837 -9.097 -14.966 1.00 70.00 82 ARG A O 1
ATOM 650 N N . LYS A 1 83 ? 26.531 -10.340 -13.628 1.00 66.75 83 LYS A N 1
ATOM 651 C CA . LYS A 1 83 ? 27.515 -11.426 -13.472 1.00 66.75 83 LYS A CA 1
ATOM 652 C C . LYS A 1 83 ? 27.562 -12.346 -14.690 1.00 66.75 83 LYS A C 1
ATOM 654 O O . LYS A 1 83 ? 28.653 -12.763 -15.052 1.00 66.75 83 LYS A O 1
ATOM 659 N N . LEU A 1 84 ? 26.425 -12.626 -15.323 1.00 70.25 84 LEU A N 1
ATOM 660 C CA . LEU A 1 84 ? 26.346 -13.413 -16.559 1.00 70.25 84 LEU A CA 1
ATOM 661 C C . LEU A 1 84 ? 27.007 -12.684 -17.733 1.00 70.25 84 LEU A C 1
ATOM 663 O O . LEU A 1 84 ? 27.847 -13.271 -18.407 1.00 70.25 84 LEU A O 1
ATOM 667 N N . SER A 1 85 ? 26.727 -11.389 -17.906 1.00 70.25 85 SER A N 1
ATOM 668 C CA . SER A 1 85 ? 27.385 -10.565 -18.927 1.00 70.25 85 SER A CA 1
ATOM 669 C C . SER A 1 85 ? 28.891 -10.463 -18.685 1.00 70.25 85 SER A C 1
ATOM 671 O O . SER A 1 85 ? 29.664 -10.661 -19.609 1.00 70.25 85 SER A O 1
ATOM 673 N N . ARG A 1 86 ? 29.338 -10.270 -17.433 1.00 72.25 86 ARG A N 1
ATOM 674 C CA . ARG A 1 86 ? 30.777 -10.291 -17.113 1.00 72.25 86 ARG A CA 1
ATOM 675 C C . ARG A 1 86 ? 31.427 -11.663 -17.284 1.00 72.25 86 ARG A C 1
ATOM 677 O O . ARG A 1 86 ? 32.613 -11.706 -17.566 1.00 72.25 86 ARG A O 1
ATOM 684 N N . SER A 1 87 ? 30.700 -12.758 -17.068 1.00 74.12 87 SER A N 1
ATOM 685 C CA . SER A 1 87 ? 31.239 -14.112 -17.230 1.00 74.12 87 SER A CA 1
ATOM 686 C C . SER A 1 87 ? 31.403 -14.485 -18.700 1.00 74.12 87 SER A C 1
ATOM 688 O O . SER A 1 87 ? 32.380 -15.145 -19.017 1.00 74.12 87 SER A O 1
ATOM 690 N N . ASN A 1 88 ? 30.492 -14.056 -19.581 1.00 69.31 88 ASN A N 1
ATOM 691 C CA . ASN A 1 88 ? 30.637 -14.247 -21.029 1.00 69.31 88 ASN A CA 1
ATOM 692 C C . ASN A 1 88 ? 31.684 -13.306 -21.642 1.00 69.31 88 ASN A C 1
ATOM 694 O O . ASN A 1 88 ? 32.302 -13.665 -22.633 1.00 69.31 88 ASN A O 1
ATOM 698 N N . GLU A 1 89 ? 31.902 -12.128 -21.053 1.00 74.69 89 GLU A N 1
ATOM 699 C CA . GLU A 1 89 ? 32.882 -11.145 -21.541 1.00 74.69 89 GLU A CA 1
ATOM 700 C C . GLU A 1 89 ? 34.301 -11.368 -20.988 1.00 74.69 89 GLU A C 1
ATOM 702 O O . GLU A 1 89 ? 35.279 -10.902 -21.561 1.00 74.69 89 GLU A O 1
ATOM 707 N N . ALA A 1 90 ? 34.434 -12.094 -19.872 1.00 73.75 90 ALA A N 1
ATOM 708 C CA . ALA A 1 90 ? 35.723 -12.463 -19.281 1.00 73.75 90 ALA A CA 1
ATOM 709 C C . ALA A 1 90 ? 36.279 -13.803 -19.792 1.00 73.75 90 ALA A C 1
ATOM 711 O O . ALA A 1 90 ? 37.283 -14.261 -19.252 1.00 73.75 90 ALA A O 1
ATOM 712 N N . VAL A 1 91 ? 35.645 -14.429 -20.790 1.00 68.25 91 VAL A N 1
ATOM 713 C CA . VAL A 1 91 ? 36.231 -15.530 -21.564 1.00 68.25 91 VAL A CA 1
ATOM 714 C C . VAL A 1 91 ? 36.877 -14.889 -22.794 1.00 68.25 91 VAL A C 1
ATOM 716 O O . VAL A 1 91 ? 36.155 -14.517 -23.718 1.00 68.25 91 VAL A O 1
ATOM 719 N N . PRO A 1 92 ? 38.208 -14.684 -22.811 1.00 68.50 92 PRO A N 1
ATOM 720 C CA . PRO A 1 92 ? 38.891 -14.215 -24.006 1.00 68.50 92 PRO A CA 1
ATOM 721 C C . PRO A 1 92 ? 38.659 -15.236 -25.121 1.00 68.50 92 PRO A C 1
ATOM 723 O O . 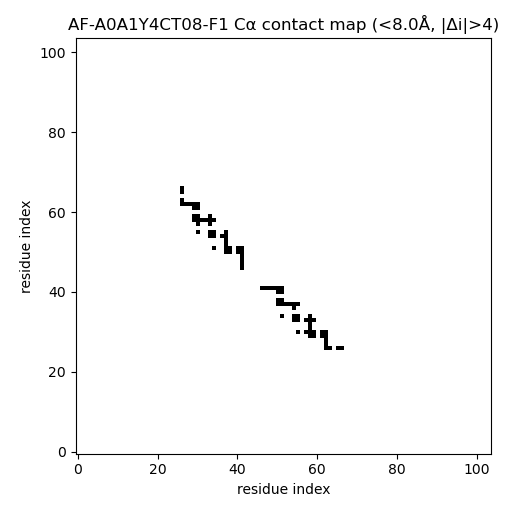PRO A 1 92 ? 38.659 -16.439 -24.864 1.00 68.50 92 PRO A O 1
ATOM 726 N N . GLU A 1 93 ? 38.493 -14.765 -26.354 1.00 67.94 93 GLU A N 1
ATOM 727 C CA . GLU A 1 93 ? 38.228 -15.551 -27.573 1.00 67.94 93 GLU A CA 1
ATOM 728 C C . GLU A 1 93 ? 39.295 -16.624 -27.920 1.00 67.94 93 GLU A C 1
ATOM 730 O O . GLU A 1 93 ? 39.263 -17.228 -28.991 1.00 67.94 93 GLU A O 1
ATOM 735 N N . GLU A 1 94 ? 40.239 -16.910 -27.024 1.00 61.06 94 GLU A N 1
ATOM 736 C C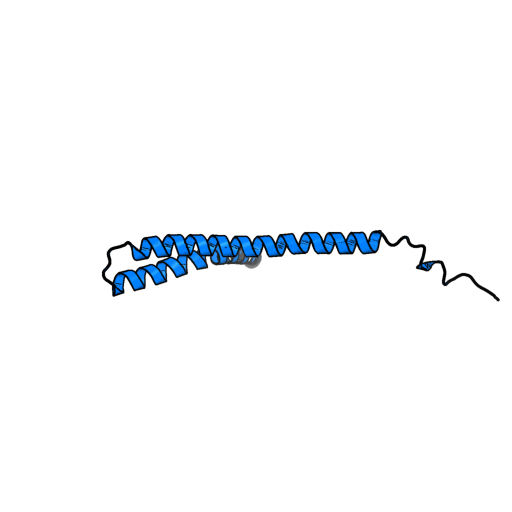A . GLU A 1 94 ? 41.356 -17.830 -27.236 1.00 61.06 94 GLU A CA 1
ATOM 737 C C . GLU A 1 94 ? 40.955 -19.315 -27.191 1.00 61.06 94 GLU A C 1
ATOM 739 O O . GLU A 1 94 ? 41.681 -20.161 -27.710 1.00 61.06 94 GLU A O 1
ATOM 744 N N . GLU A 1 95 ? 39.778 -19.665 -26.661 1.00 58.97 95 GLU A N 1
ATOM 745 C CA . GLU A 1 95 ? 39.324 -21.067 -26.626 1.00 58.97 95 GLU A CA 1
ATOM 746 C C . GLU A 1 95 ? 38.618 -21.519 -27.924 1.00 58.97 95 GLU A C 1
ATOM 748 O O . GLU A 1 95 ? 38.428 -22.714 -28.140 1.00 58.97 95 GLU A O 1
ATOM 753 N N . GLN A 1 96 ? 38.289 -20.597 -28.845 1.00 60.22 96 GLN A N 1
ATOM 754 C CA . GLN A 1 96 ? 37.6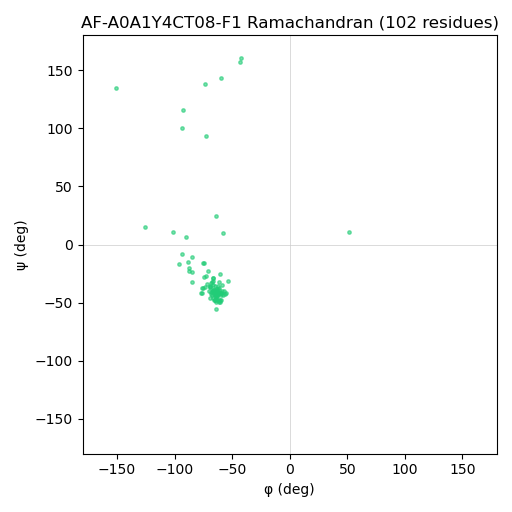80 -20.937 -30.146 1.00 60.22 96 GLN A CA 1
ATOM 755 C C . GLN A 1 96 ? 38.688 -21.042 -31.305 1.00 60.22 96 GLN A C 1
ATOM 757 O O . GLN A 1 96 ? 38.385 -21.677 -32.314 1.00 60.22 96 GLN A O 1
ATOM 762 N N . THR A 1 97 ? 39.907 -20.508 -31.176 1.00 58.69 97 THR A N 1
ATOM 763 C CA . THR A 1 97 ? 40.935 -20.579 -32.238 1.00 58.69 97 THR A CA 1
ATOM 764 C C . THR A 1 97 ? 41.814 -21.834 -32.167 1.00 58.69 97 THR A C 1
ATOM 766 O O . THR A 1 97 ? 42.445 -22.198 -33.158 1.00 58.69 97 THR A O 1
ATOM 769 N N . SER A 1 98 ? 41.804 -22.560 -31.043 1.00 59.19 98 SER A N 1
ATOM 770 C CA . SER A 1 98 ? 42.613 -23.777 -30.837 1.00 59.19 98 SER A CA 1
ATOM 771 C C . SER A 1 98 ? 42.097 -25.015 -31.597 1.00 59.19 98 SER A C 1
ATOM 773 O O . SER A 1 98 ? 42.840 -25.971 -31.804 1.00 59.19 98 SER A O 1
ATOM 775 N N . HIS A 1 99 ? 40.849 -25.004 -32.087 1.00 56.09 99 HIS A N 1
ATOM 776 C CA . HIS A 1 99 ? 40.261 -26.159 -32.785 1.00 56.09 99 HIS A CA 1
ATOM 777 C C . HIS A 1 99 ? 40.250 -26.043 -34.327 1.00 56.09 99 HIS A C 1
ATOM 779 O O . HIS A 1 99 ? 39.617 -26.866 -34.994 1.00 56.09 99 HIS A O 1
ATOM 785 N N . HIS A 1 100 ? 40.947 -25.050 -34.905 1.00 59.12 100 HIS A N 1
ATOM 786 C CA . HIS A 1 100 ? 41.034 -24.852 -36.364 1.00 59.12 100 HIS A CA 1
ATOM 787 C C . HIS A 1 100 ? 42.470 -24.787 -36.932 1.00 59.12 100 HIS A C 1
ATOM 789 O O . HIS A 1 100 ? 42.656 -24.386 -38.078 1.00 59.12 100 HIS A O 1
ATOM 795 N N . ALA A 1 101 ? 43.495 -25.207 -36.182 1.00 58.47 101 ALA A N 1
ATOM 796 C CA . ALA A 1 101 ? 44.838 -25.389 -36.741 1.00 58.47 101 ALA A CA 1
ATOM 797 C C . ALA A 1 101 ? 45.045 -26.842 -37.219 1.00 58.47 101 ALA A C 1
ATOM 799 O O . ALA A 1 101 ? 44.996 -27.785 -36.432 1.00 58.47 101 ALA A O 1
ATOM 800 N N . ASP A 1 102 ? 45.225 -26.947 -38.535 1.00 58.59 102 ASP A N 1
ATOM 801 C CA . ASP A 1 102 ? 45.424 -28.089 -39.447 1.00 58.59 102 ASP A CA 1
ATOM 802 C C . ASP A 1 102 ? 46.384 -29.208 -38.958 1.00 58.59 102 ASP A C 1
ATOM 804 O O . ASP A 1 102 ? 47.248 -28.946 -38.114 1.00 58.59 102 ASP A O 1
ATOM 808 N N . PRO A 1 103 ? 46.330 -30.443 -39.515 1.00 55.47 103 PRO A N 1
ATOM 809 C CA . PRO A 1 103 ? 47.136 -30.671 -40.725 1.00 55.47 103 PRO A CA 1
ATOM 810 C C . PRO A 1 103 ? 46.606 -31.725 -41.724 1.00 55.47 103 PRO A C 1
ATOM 812 O O . PRO A 1 103 ? 46.364 -32.883 -41.359 1.00 55.47 103 PRO A O 1
ATOM 815 N N . LYS A 1 104 ? 46.628 -31.386 -43.021 1.00 48.28 104 LYS A N 1
ATOM 816 C CA . LYS A 1 104 ? 47.132 -32.271 -44.092 1.00 48.28 104 LYS A CA 1
ATOM 817 C C . LYS A 1 104 ? 47.973 -31.518 -45.114 1.00 48.28 104 LYS A C 1
ATOM 819 O O . LYS A 1 104 ? 47.487 -30.499 -45.641 1.00 48.28 104 LYS A O 1
#

Foldseek 3Di:
DDPVVVVVVVVVVVVVVVVVVVVVCLLVVQLVVLQVVQVVVCVVVVPPNPSSVVSNVVSNVVSVVSVVVVVVVVVVVVVVVVVVVCVVVPPPPVVVVVVPDDDD